Protein AF-A0A7X7ETE3-F1 (afdb_monomer_lite)

Radius of gyration: 29.17 Å; chains: 1; bounding box: 62×98×28 Å

Secondary structure (DSSP, 8-state):
-----------------------------------GGGGG-SSHHHHHHHHHHHHHTT-GGGHHHHHHGGG-SSHHHHHHHHHHHHHHHS--TT--TTS-HHHHHHHHHHHHHHHHHHTT-

Sequence (121 aa):
MNRRSVTLWMTMVVAAWTLMPLAGCRGGMTLFNADRSEIQSADPAIRIRAIIHAARAKDTGAIPLIVDRLEDEDQAVRLVAIESLKKFTENDFGYRPYDPPYVRSKAVERWRCWIKEQATH

Structure (mmCIF, N/CA/C/O backbone):
data_AF-A0A7X7ETE3-F1
#
_entry.id   AF-A0A7X7ETE3-F1
#
loop_
_atom_site.group_PDB
_atom_site.id
_atom_site.type_symbol
_atom_site.label_atom_id
_atom_site.label_alt_id
_atom_site.label_comp_id
_atom_site.label_asym_id
_atom_site.label_entity_id
_atom_site.label_seq_id
_atom_site.pdbx_PDB_ins_code
_atom_site.Cartn_x
_atom_site.Cartn_y
_atom_site.Cartn_z
_atom_site.occupancy
_atom_site.B_iso_or_equiv
_atom_site.auth_seq_id
_atom_site.auth_comp_id
_atom_site.auth_asym_id
_atom_site.auth_atom_id
_atom_site.pdbx_PDB_model_num
ATOM 1 N N . MET A 1 1 ? 29.344 80.530 -4.521 1.00 36.56 1 MET A N 1
ATOM 2 C CA . MET A 1 1 ? 30.528 81.149 -3.874 1.00 36.56 1 MET A CA 1
ATOM 3 C C . MET A 1 1 ? 30.582 80.550 -2.470 1.00 36.56 1 MET A C 1
ATOM 5 O O . MET A 1 1 ? 29.618 80.744 -1.760 1.00 36.56 1 MET A O 1
ATOM 9 N N . ASN A 1 2 ? 31.502 79.683 -2.042 1.00 36.41 2 ASN A N 1
ATOM 10 C CA . ASN A 1 2 ? 32.939 79.597 -2.272 1.00 36.41 2 ASN A CA 1
ATOM 11 C C . ASN A 1 2 ? 33.439 78.156 -1.958 1.00 36.41 2 ASN A C 1
ATOM 13 O O . ASN A 1 2 ? 32.968 77.564 -0.998 1.00 36.41 2 ASN A O 1
ATOM 17 N N . ARG A 1 3 ? 34.353 77.648 -2.807 1.00 48.34 3 ARG A N 1
ATOM 18 C CA . ARG A 1 3 ? 35.555 76.785 -2.604 1.00 48.34 3 ARG A CA 1
ATOM 19 C C . ARG A 1 3 ? 35.675 75.937 -1.318 1.00 48.34 3 ARG A C 1
ATOM 21 O O . ARG A 1 3 ? 35.395 76.438 -0.248 1.00 48.34 3 ARG A O 1
ATOM 28 N N . ARG A 1 4 ? 36.300 74.756 -1.244 1.00 56.56 4 ARG A N 1
ATOM 29 C CA . ARG A 1 4 ? 37.094 73.801 -2.065 1.00 56.56 4 ARG A CA 1
ATOM 30 C C . ARG A 1 4 ? 37.509 72.721 -1.034 1.00 56.56 4 ARG A C 1
ATOM 32 O O . ARG A 1 4 ? 37.700 73.100 0.118 1.00 56.56 4 ARG A O 1
ATOM 39 N N . SER A 1 5 ? 37.771 71.469 -1.421 1.00 55.56 5 SER A N 1
ATOM 40 C CA . SER A 1 5 ? 39.020 70.765 -1.043 1.00 55.56 5 SER A CA 1
ATOM 41 C C . SER A 1 5 ? 39.119 69.368 -1.658 1.00 55.56 5 SER A C 1
ATOM 43 O O . SER A 1 5 ? 38.191 68.571 -1.618 1.00 55.56 5 SER A O 1
ATOM 45 N N . VAL A 1 6 ? 40.285 69.146 -2.254 1.00 56.03 6 VAL A N 1
ATOM 46 C CA . VAL A 1 6 ? 40.808 67.969 -2.954 1.00 56.03 6 VAL A CA 1
ATOM 47 C C . VAL A 1 6 ? 41.733 67.224 -1.992 1.00 56.03 6 VAL A C 1
ATOM 49 O O . VAL A 1 6 ? 42.456 67.903 -1.269 1.00 56.03 6 VAL A O 1
ATOM 52 N N . THR A 1 7 ? 41.750 65.884 -2.016 1.00 51.56 7 THR A N 1
ATOM 53 C CA . THR A 1 7 ? 42.909 64.963 -1.794 1.00 51.56 7 THR A CA 1
ATOM 54 C C . THR A 1 7 ? 42.343 63.532 -1.681 1.00 51.56 7 THR A C 1
ATOM 56 O O . THR A 1 7 ? 41.560 63.273 -0.780 1.00 51.56 7 THR A O 1
ATOM 59 N N . LEU A 1 8 ? 42.457 62.596 -2.636 1.00 50.28 8 LEU A N 1
ATOM 60 C CA . LEU A 1 8 ? 43.625 61.904 -3.219 1.00 50.28 8 LEU A CA 1
ATOM 61 C C . LEU A 1 8 ? 44.603 61.313 -2.183 1.00 50.28 8 LEU A C 1
ATOM 63 O O . LEU A 1 8 ? 45.544 61.981 -1.777 1.00 50.28 8 LEU A O 1
ATOM 67 N N . TRP A 1 9 ? 44.380 60.036 -1.847 1.00 49.44 9 TRP A N 1
ATOM 68 C CA . TRP A 1 9 ? 45.343 59.044 -1.335 1.00 49.44 9 TRP A CA 1
ATOM 69 C C . TRP A 1 9 ? 44.971 57.719 -2.052 1.00 49.44 9 TRP A C 1
ATOM 71 O O . TRP A 1 9 ? 43.839 57.271 -1.917 1.00 49.44 9 TRP A O 1
ATOM 81 N N . MET A 1 10 ? 45.703 57.206 -3.057 1.00 43.19 10 MET A N 1
ATOM 82 C CA . MET A 1 10 ? 46.906 56.345 -2.940 1.00 43.19 10 MET A CA 1
ATOM 83 C C . MET A 1 10 ? 46.712 55.298 -1.820 1.00 43.19 10 MET A C 1
ATOM 85 O O . MET A 1 10 ? 46.556 55.696 -0.678 1.00 43.19 10 MET A O 1
ATOM 89 N N . THR A 1 11 ? 46.639 53.976 -2.022 1.00 53.88 11 THR A N 1
ATOM 90 C CA . THR A 1 11 ? 47.450 53.067 -2.857 1.00 53.88 11 THR A CA 1
ATOM 91 C C . THR A 1 11 ? 46.825 51.657 -2.958 1.00 53.88 11 THR A C 1
ATOM 93 O O . THR A 1 11 ? 46.129 51.211 -2.053 1.00 53.88 11 THR A O 1
ATOM 96 N N . MET A 1 12 ? 47.171 50.959 -4.048 1.00 51.81 12 MET A N 1
ATOM 97 C CA . MET A 1 12 ? 47.151 49.504 -4.318 1.00 51.81 12 MET A CA 1
ATOM 98 C C . MET A 1 12 ? 47.143 48.541 -3.114 1.00 51.81 12 MET A C 1
ATOM 100 O O . MET A 1 12 ? 48.037 48.657 -2.285 1.00 51.81 12 MET A O 1
ATOM 104 N N . VAL A 1 13 ? 46.323 47.471 -3.168 1.00 56.75 13 VAL A N 1
ATOM 105 C CA . VAL A 1 13 ? 46.683 46.110 -2.687 1.00 56.75 13 VAL A CA 1
ATOM 106 C C . VAL A 1 13 ? 45.939 45.020 -3.498 1.00 56.75 13 VAL A C 1
ATOM 108 O O . VAL A 1 13 ? 44.735 44.842 -3.374 1.00 56.75 13 VAL A O 1
ATOM 111 N N . VAL A 1 14 ? 46.719 44.306 -4.320 1.00 55.25 14 VAL A N 1
ATOM 112 C CA . VAL A 1 14 ? 46.680 42.864 -4.666 1.00 55.25 14 VAL A CA 1
ATOM 113 C C . VAL A 1 14 ? 45.377 42.247 -5.211 1.00 55.25 14 VAL A C 1
ATOM 115 O O . VAL A 1 14 ? 44.543 41.707 -4.490 1.00 55.25 14 VAL A O 1
ATOM 118 N N . ALA A 1 15 ? 45.317 42.167 -6.542 1.00 51.06 15 ALA A N 1
ATOM 119 C CA . ALA A 1 15 ? 44.586 41.131 -7.263 1.00 51.06 15 ALA A CA 1
ATOM 120 C C . ALA A 1 15 ? 45.438 39.848 -7.310 1.00 51.06 15 ALA A C 1
ATOM 122 O O . ALA A 1 15 ? 46.479 39.867 -7.956 1.00 51.06 15 ALA A O 1
ATOM 123 N N . ALA A 1 16 ? 45.022 38.770 -6.631 1.00 53.94 16 ALA A N 1
ATOM 124 C CA . ALA A 1 16 ? 45.398 37.375 -6.937 1.00 53.94 16 ALA A CA 1
ATOM 125 C C . ALA A 1 16 ? 44.829 36.403 -5.887 1.00 53.94 16 ALA A C 1
ATOM 127 O O . ALA A 1 16 ? 45.549 35.907 -5.028 1.00 53.94 16 ALA A O 1
ATOM 128 N N . TRP A 1 17 ? 43.532 36.112 -5.962 1.00 53.97 17 TRP A N 1
ATOM 129 C CA . TRP A 1 17 ? 42.950 34.906 -5.360 1.00 53.97 17 TRP A CA 1
ATOM 130 C C . TRP A 1 17 ? 42.094 34.228 -6.428 1.00 53.97 17 TRP A C 1
ATOM 132 O O . TRP A 1 17 ? 40.867 34.226 -6.370 1.00 53.97 17 TRP A O 1
ATOM 142 N N . THR A 1 18 ? 42.740 33.693 -7.465 1.00 59.16 18 THR A N 1
ATOM 143 C CA . THR A 1 18 ? 42.073 32.739 -8.354 1.00 59.16 18 THR A CA 1
ATOM 144 C C . THR A 1 18 ? 41.929 31.431 -7.593 1.00 59.16 18 THR A C 1
ATOM 146 O O . THR A 1 18 ? 42.837 30.603 -7.552 1.00 59.16 18 THR A O 1
ATOM 149 N N . LEU A 1 19 ? 40.774 31.313 -6.942 1.00 62.06 19 LEU A N 1
ATOM 150 C CA . LEU A 1 19 ? 40.223 30.091 -6.386 1.00 62.06 19 LEU A CA 1
ATOM 151 C C . LEU A 1 19 ? 40.329 28.949 -7.399 1.00 62.06 19 LEU A C 1
ATOM 153 O O . LEU A 1 19 ? 39.808 29.020 -8.508 1.00 62.06 19 LEU A O 1
ATOM 157 N N . MET A 1 20 ? 41.005 27.895 -6.966 1.00 66.38 20 MET A N 1
ATOM 158 C CA . MET A 1 20 ? 41.087 26.581 -7.582 1.00 66.38 20 MET A CA 1
ATOM 159 C C . MET A 1 20 ? 39.723 25.879 -7.454 1.00 66.38 20 MET A C 1
ATOM 161 O O . MET A 1 20 ? 39.308 25.612 -6.325 1.00 66.38 20 MET A O 1
ATOM 165 N N . PRO A 1 21 ? 39.011 25.528 -8.541 1.00 55.78 21 PRO A N 1
ATOM 166 C CA . PRO A 1 21 ? 37.911 24.588 -8.439 1.00 55.78 21 PRO A CA 1
ATOM 167 C C . PRO A 1 21 ? 38.482 23.188 -8.635 1.00 55.78 21 PRO A C 1
ATOM 169 O O . PRO A 1 21 ? 38.863 22.788 -9.735 1.00 55.78 21 PRO A O 1
ATOM 172 N N . LEU A 1 22 ? 38.535 22.454 -7.526 1.00 59.31 22 LEU A N 1
ATOM 173 C CA . LEU A 1 22 ? 38.588 21.001 -7.505 1.00 59.31 22 LEU A CA 1
ATOM 174 C C . LEU A 1 22 ? 37.589 20.463 -8.536 1.00 59.31 22 LEU A C 1
ATOM 176 O O . LEU A 1 22 ? 36.390 20.737 -8.449 1.00 59.31 22 LEU A O 1
ATOM 180 N N . ALA A 1 23 ? 38.090 19.711 -9.513 1.00 60.97 23 ALA A N 1
ATOM 181 C CA . ALA A 1 23 ? 37.275 18.907 -10.407 1.00 60.97 23 ALA A CA 1
ATOM 182 C C . ALA A 1 23 ? 36.537 17.856 -9.562 1.00 60.97 23 ALA A C 1
ATOM 184 O O . ALA A 1 23 ? 37.040 16.765 -9.306 1.00 60.97 23 ALA A O 1
ATOM 185 N N . GLY A 1 24 ? 35.363 18.230 -9.054 1.00 54.09 24 GLY A N 1
ATOM 186 C CA . GLY A 1 24 ? 34.476 17.334 -8.333 1.00 54.09 24 GLY A CA 1
ATOM 187 C C . GLY A 1 24 ? 33.983 16.248 -9.279 1.00 54.09 24 GLY A C 1
ATOM 188 O O . GLY A 1 24 ? 33.394 16.543 -10.321 1.00 54.09 24 GLY A O 1
ATOM 189 N N . CYS A 1 25 ? 34.221 14.991 -8.908 1.00 58.47 25 CYS A N 1
ATOM 190 C CA . CYS A 1 25 ? 33.601 13.831 -9.529 1.00 58.47 25 CYS A CA 1
ATOM 191 C C . CYS A 1 25 ? 32.088 14.060 -9.601 1.00 58.47 25 CYS A C 1
ATOM 193 O O . CYS A 1 25 ? 31.398 14.058 -8.581 1.00 58.47 25 CYS A O 1
ATOM 195 N N . ARG A 1 26 ? 31.567 14.255 -10.815 1.00 53.09 26 ARG A N 1
ATOM 196 C CA . ARG A 1 26 ? 30.134 14.329 -11.102 1.00 53.09 26 ARG A CA 1
ATOM 197 C C . ARG A 1 26 ? 29.566 12.912 -11.039 1.00 53.09 26 ARG A C 1
ATOM 199 O O . ARG A 1 26 ? 29.199 12.326 -12.050 1.00 53.09 26 ARG A O 1
ATOM 206 N N . GLY A 1 27 ? 29.566 12.338 -9.837 1.00 51.41 27 GLY A N 1
ATOM 207 C CA . GLY A 1 27 ? 28.772 11.163 -9.531 1.00 51.41 27 GLY A CA 1
ATOM 208 C C . GLY A 1 27 ? 27.322 11.552 -9.757 1.00 51.41 27 GLY A C 1
ATOM 209 O O . GLY A 1 27 ? 26.792 12.395 -9.035 1.00 51.41 27 GLY A O 1
ATOM 210 N N . GLY A 1 28 ? 26.716 11.004 -10.809 1.00 49.94 28 GLY A N 1
ATOM 211 C CA . GLY A 1 28 ? 25.290 11.112 -11.084 1.00 49.94 28 GLY A CA 1
ATOM 212 C C . GLY A 1 28 ? 24.509 10.419 -9.978 1.00 49.94 28 GLY A C 1
ATOM 213 O O . GLY A 1 28 ? 24.042 9.299 -10.140 1.00 49.94 28 GLY A O 1
ATOM 214 N N . MET A 1 29 ? 24.408 11.079 -8.830 1.00 52.19 29 MET A N 1
ATOM 215 C CA . MET A 1 29 ? 23.419 10.788 -7.817 1.00 52.19 29 MET A CA 1
ATOM 216 C C . MET A 1 29 ? 22.113 11.270 -8.433 1.00 52.19 29 MET A C 1
ATOM 218 O O . MET A 1 29 ? 21.835 12.468 -8.459 1.00 52.19 29 MET A O 1
ATOM 222 N N . THR A 1 30 ? 21.383 10.355 -9.072 1.00 55.19 30 THR A N 1
ATOM 223 C CA . THR A 1 30 ? 20.025 10.644 -9.513 1.00 55.19 30 THR A CA 1
ATOM 224 C C . THR A 1 30 ? 19.289 11.158 -8.286 1.00 55.19 30 THR A C 1
ATOM 226 O O . THR A 1 30 ? 19.174 10.464 -7.276 1.00 55.19 30 THR A O 1
ATOM 229 N N . LEU A 1 31 ? 18.890 12.427 -8.334 1.00 52.09 31 LEU A N 1
ATOM 230 C CA . LEU A 1 31 ? 17.995 13.000 -7.349 1.00 52.09 31 LEU A CA 1
ATOM 231 C C . LEU A 1 31 ? 16.721 12.169 -7.461 1.00 52.09 31 LEU A C 1
ATOM 233 O O . LEU A 1 31 ? 15.981 12.302 -8.432 1.00 52.09 31 LEU A O 1
ATOM 237 N N . PHE A 1 32 ? 16.544 11.224 -6.540 1.00 55.28 32 PHE A N 1
ATOM 238 C CA . PHE A 1 32 ? 15.290 10.514 -6.380 1.00 55.28 32 PHE A CA 1
ATOM 239 C C . PHE A 1 32 ? 14.276 11.585 -5.996 1.00 55.28 32 PHE A C 1
ATOM 241 O O . PHE A 1 32 ? 14.252 12.050 -4.854 1.00 55.28 32 PHE A O 1
ATOM 248 N N . ASN A 1 33 ? 13.529 12.073 -6.982 1.00 59.75 33 ASN A N 1
ATOM 249 C CA . ASN A 1 33 ? 12.415 12.950 -6.707 1.00 59.75 33 ASN A CA 1
ATOM 250 C C . ASN A 1 33 ? 11.369 12.052 -6.074 1.00 59.75 33 ASN A C 1
ATOM 252 O O . ASN A 1 33 ? 10.809 11.199 -6.746 1.00 59.75 33 ASN A O 1
ATOM 256 N N . ALA A 1 34 ? 11.152 12.236 -4.775 1.00 65.62 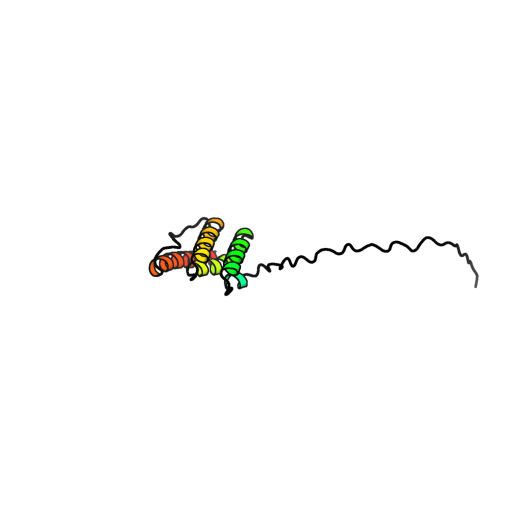34 ALA A N 1
ATOM 257 C CA . ALA A 1 34 ? 10.183 11.515 -3.962 1.00 65.62 34 ALA A CA 1
ATOM 258 C C . ALA A 1 34 ? 8.728 11.838 -4.343 1.00 65.62 34 ALA A C 1
ATOM 260 O O . ALA A 1 34 ? 7.888 12.119 -3.488 1.00 65.62 34 ALA A O 1
ATOM 261 N N . ASP A 1 35 ? 8.442 11.866 -5.636 1.00 85.62 35 ASP A N 1
ATOM 262 C CA . ASP A 1 35 ? 7.112 12.034 -6.160 1.00 85.62 35 ASP A CA 1
ATOM 263 C C . ASP A 1 35 ? 6.338 10.730 -5.950 1.00 85.62 35 ASP A C 1
ATOM 265 O O . ASP A 1 35 ? 6.811 9.627 -6.232 1.00 85.62 35 ASP A O 1
ATOM 269 N N . ARG A 1 36 ? 5.107 10.859 -5.459 1.00 91.12 36 ARG A N 1
ATOM 270 C CA . ARG A 1 36 ? 4.192 9.734 -5.260 1.00 91.12 36 ARG A CA 1
ATOM 271 C C . ARG A 1 36 ? 3.891 9.003 -6.568 1.00 91.12 36 ARG A C 1
ATOM 273 O O . ARG A 1 36 ? 3.556 7.820 -6.522 1.00 91.12 36 ARG A O 1
ATOM 280 N N . SER A 1 37 ? 4.035 9.673 -7.715 1.00 92.19 37 SER A N 1
ATOM 281 C CA . SER A 1 37 ? 3.897 9.049 -9.036 1.00 92.19 37 SER A CA 1
ATOM 282 C C . SER A 1 37 ? 4.852 7.860 -9.233 1.00 92.19 37 SER A C 1
ATOM 284 O O . SER A 1 37 ? 4.494 6.887 -9.898 1.00 92.19 37 SER A O 1
ATOM 286 N N . GLU A 1 38 ? 6.016 7.850 -8.572 1.00 95.69 38 GLU A N 1
ATOM 287 C CA . GLU A 1 38 ? 6.984 6.753 -8.664 1.00 95.69 38 GLU A CA 1
ATOM 288 C C . GLU A 1 38 ? 6.487 5.444 -8.028 1.00 95.69 38 GLU A C 1
ATOM 290 O O . GLU A 1 38 ? 6.910 4.359 -8.436 1.00 95.69 38 GLU A O 1
ATOM 295 N N . ILE A 1 39 ? 5.523 5.503 -7.098 1.00 96.81 39 ILE A N 1
ATOM 296 C CA . ILE A 1 39 ? 4.846 4.309 -6.553 1.00 96.81 39 ILE A CA 1
ATOM 297 C C . ILE A 1 39 ? 4.112 3.553 -7.674 1.00 96.81 39 ILE A C 1
ATOM 299 O O . ILE A 1 39 ? 3.957 2.333 -7.616 1.00 96.81 39 ILE A O 1
ATOM 303 N N . GLN A 1 40 ? 3.697 4.260 -8.725 1.00 95.31 40 GLN A N 1
ATOM 304 C CA . GLN A 1 40 ? 3.011 3.703 -9.889 1.00 95.31 40 GLN A CA 1
ATOM 305 C C . GLN A 1 40 ? 3.948 3.431 -11.075 1.00 95.31 40 GLN A C 1
ATOM 307 O O . GLN A 1 40 ? 3.471 3.068 -12.148 1.00 95.31 40 GLN A O 1
ATOM 312 N N . SER A 1 41 ? 5.265 3.568 -10.894 1.00 96.94 41 SER A N 1
ATOM 313 C CA . SER A 1 41 ? 6.250 3.331 -11.952 1.00 96.94 41 SER A CA 1
ATOM 314 C C . SER A 1 41 ? 6.130 1.935 -12.573 1.00 96.94 41 SER A C 1
ATOM 316 O O . SER A 1 41 ? 5.831 0.950 -11.891 1.00 96.94 41 SER A O 1
ATOM 318 N N . ALA A 1 42 ? 6.437 1.836 -13.868 1.00 95.88 42 ALA A N 1
ATOM 319 C CA . ALA A 1 42 ? 6.523 0.560 -14.574 1.00 95.88 42 ALA A CA 1
ATOM 320 C C . ALA A 1 42 ? 7.637 -0.343 -14.009 1.00 95.88 42 ALA A C 1
ATOM 322 O O . ALA A 1 42 ? 7.486 -1.562 -13.981 1.00 95.88 42 ALA A O 1
ATOM 323 N N . ASP A 1 43 ? 8.727 0.244 -13.506 1.00 97.00 43 ASP A N 1
ATOM 324 C CA . ASP A 1 43 ? 9.840 -0.503 -12.915 1.00 97.00 43 ASP A CA 1
ATOM 325 C C . ASP A 1 43 ? 9.533 -0.876 -11.446 1.00 97.00 43 ASP A C 1
ATOM 327 O O . ASP A 1 43 ? 9.416 0.025 -10.602 1.00 97.00 43 ASP A O 1
ATOM 331 N N . PRO A 1 44 ? 9.446 -2.178 -11.095 1.00 97.88 44 PRO A N 1
ATOM 332 C CA . PRO A 1 44 ? 9.190 -2.616 -9.722 1.00 97.88 44 PRO A CA 1
ATOM 333 C C . PRO A 1 44 ? 10.249 -2.129 -8.724 1.00 97.88 44 PRO A C 1
ATOM 335 O O . PRO A 1 44 ? 9.918 -1.845 -7.571 1.00 97.88 44 PRO A O 1
ATOM 338 N N . ALA A 1 45 ? 11.506 -1.956 -9.143 1.00 97.12 45 ALA A N 1
ATOM 339 C CA . ALA A 1 45 ? 12.557 -1.438 -8.273 1.00 97.12 45 ALA A CA 1
ATOM 340 C C . ALA A 1 45 ? 12.322 0.037 -7.910 1.00 97.12 45 ALA A C 1
ATOM 342 O O . ALA A 1 45 ? 12.585 0.440 -6.773 1.00 97.12 45 ALA A O 1
ATOM 343 N N . ILE A 1 46 ? 11.800 0.839 -8.847 1.00 96.94 46 ILE A N 1
ATOM 344 C CA . ILE A 1 46 ? 11.386 2.221 -8.569 1.00 96.94 46 ILE A CA 1
ATOM 345 C C . ILE A 1 46 ? 10.195 2.219 -7.606 1.00 96.94 46 ILE A C 1
ATOM 347 O O . ILE A 1 46 ? 10.260 2.915 -6.592 1.00 96.94 46 ILE A O 1
ATOM 351 N N . ARG A 1 47 ? 9.178 1.372 -7.837 1.00 97.88 47 ARG A N 1
ATOM 352 C CA . ARG A 1 47 ? 8.019 1.249 -6.932 1.00 97.88 47 ARG A CA 1
ATOM 353 C C . ARG A 1 47 ? 8.445 0.933 -5.499 1.00 97.88 47 ARG A C 1
ATOM 355 O O . ARG A 1 47 ? 8.035 1.621 -4.568 1.00 97.88 47 ARG A O 1
ATOM 362 N N . ILE A 1 48 ? 9.309 -0.069 -5.316 1.00 98.00 48 ILE A N 1
ATOM 363 C CA . ILE A 1 48 ? 9.837 -0.470 -4.001 1.00 98.00 48 ILE A CA 1
ATOM 364 C C . ILE A 1 48 ? 10.532 0.703 -3.307 1.00 98.00 48 ILE A C 1
ATOM 366 O O . ILE A 1 48 ? 10.244 0.986 -2.141 1.00 98.00 48 ILE A O 1
ATOM 370 N N . ARG A 1 49 ? 11.431 1.405 -4.009 1.00 96.31 49 ARG A N 1
ATOM 371 C CA . ARG A 1 49 ? 12.132 2.564 -3.437 1.00 96.31 49 ARG A CA 1
ATOM 372 C C . ARG A 1 49 ? 11.160 3.677 -3.052 1.00 96.31 49 ARG A C 1
ATOM 374 O O . ARG A 1 49 ? 11.296 4.220 -1.958 1.00 96.31 49 ARG A O 1
ATOM 381 N N . ALA A 1 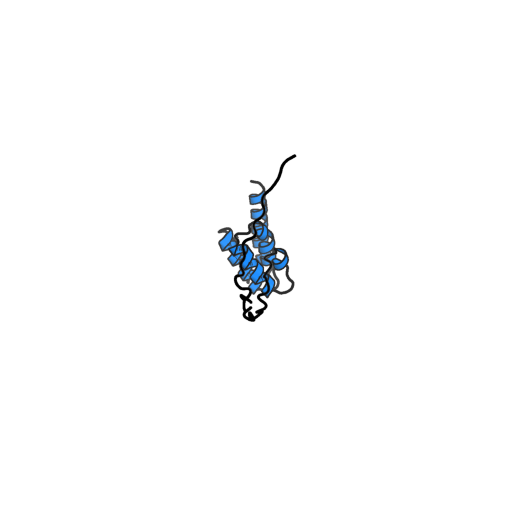50 ? 10.169 3.961 -3.895 1.00 96.56 50 ALA A N 1
ATOM 382 C CA . ALA A 1 50 ? 9.165 4.991 -3.647 1.00 96.56 50 ALA A CA 1
ATOM 383 C C . ALA A 1 50 ? 8.296 4.665 -2.425 1.00 96.56 50 ALA A C 1
ATOM 385 O O . ALA A 1 50 ? 8.115 5.520 -1.561 1.00 96.56 50 ALA A O 1
ATOM 386 N N . ILE A 1 51 ? 7.842 3.413 -2.286 1.00 97.69 51 ILE A N 1
ATOM 387 C CA . ILE A 1 51 ? 7.084 2.946 -1.112 1.00 97.69 51 ILE A CA 1
ATOM 388 C C . ILE A 1 51 ? 7.912 3.115 0.170 1.00 97.69 51 ILE A C 1
ATOM 390 O O . ILE A 1 51 ? 7.429 3.682 1.150 1.00 97.69 51 ILE A O 1
ATOM 394 N N . ILE A 1 52 ? 9.172 2.659 0.165 1.00 95.88 52 ILE A N 1
ATOM 395 C CA . ILE A 1 52 ? 10.067 2.776 1.327 1.00 95.88 52 ILE A CA 1
ATOM 396 C C . ILE A 1 52 ? 10.295 4.245 1.684 1.00 95.88 52 ILE A C 1
ATOM 398 O O . ILE A 1 52 ? 10.278 4.604 2.863 1.00 95.88 52 ILE A O 1
ATOM 402 N N . HIS A 1 53 ? 10.524 5.092 0.679 1.00 94.75 53 HIS A N 1
ATOM 403 C CA . HIS A 1 53 ? 10.732 6.516 0.885 1.00 94.75 53 HIS A CA 1
ATOM 404 C C . HIS A 1 53 ? 9.491 7.175 1.498 1.00 94.75 53 HIS A C 1
ATOM 406 O O . HIS A 1 53 ? 9.605 7.829 2.532 1.00 94.75 53 HIS A O 1
ATOM 412 N N . ALA A 1 54 ? 8.308 6.951 0.919 1.00 95.06 54 ALA A N 1
ATOM 413 C CA . ALA A 1 54 ? 7.046 7.493 1.416 1.00 95.06 54 ALA A CA 1
ATOM 414 C C . ALA A 1 54 ? 6.761 7.067 2.867 1.00 95.06 54 ALA A C 1
ATOM 416 O O . ALA A 1 54 ? 6.411 7.900 3.703 1.00 95.06 54 ALA A O 1
ATOM 417 N N . ALA A 1 55 ? 6.995 5.792 3.199 1.00 92.94 55 ALA A N 1
ATOM 418 C CA . ALA A 1 55 ? 6.825 5.282 4.558 1.00 92.94 55 ALA A CA 1
ATOM 419 C C . ALA A 1 55 ? 7.798 5.931 5.558 1.00 92.94 55 ALA A C 1
ATOM 421 O O . ALA A 1 55 ? 7.398 6.324 6.653 1.00 92.94 55 ALA A O 1
ATOM 422 N N . ARG A 1 56 ? 9.075 6.096 5.183 1.00 92.62 56 ARG A N 1
ATOM 423 C CA . ARG A 1 56 ? 10.082 6.776 6.022 1.00 92.62 56 ARG A CA 1
ATOM 424 C C . ARG A 1 56 ? 9.773 8.255 6.220 1.00 92.62 56 ARG A C 1
ATOM 426 O O . ARG A 1 56 ? 9.963 8.768 7.318 1.00 92.62 56 ARG A O 1
ATOM 433 N N . ALA A 1 57 ? 9.284 8.914 5.174 1.00 92.88 57 ALA A N 1
ATOM 434 C CA . ALA A 1 57 ? 8.853 10.304 5.215 1.00 92.88 57 ALA A CA 1
ATOM 435 C C . ALA A 1 57 ? 7.533 10.503 5.985 1.00 92.88 57 ALA A C 1
ATOM 437 O O . ALA A 1 57 ? 7.126 11.645 6.180 1.00 92.88 57 ALA A O 1
ATOM 438 N N . LYS A 1 58 ? 6.875 9.416 6.427 1.00 92.38 58 LYS A N 1
ATOM 439 C CA . LYS A 1 58 ? 5.538 9.428 7.042 1.00 92.38 58 LYS A CA 1
ATOM 440 C C . LYS A 1 58 ? 4.517 10.178 6.181 1.00 92.38 58 LYS A C 1
ATOM 442 O O . LYS A 1 58 ? 3.682 10.925 6.687 1.00 92.38 58 LYS A O 1
ATOM 447 N N . ASP A 1 59 ? 4.594 9.980 4.869 1.00 94.50 59 ASP A N 1
ATOM 448 C CA . ASP A 1 59 ? 3.704 10.627 3.914 1.00 94.50 59 ASP A CA 1
ATOM 449 C C . ASP A 1 59 ? 2.324 9.956 3.917 1.00 94.50 59 ASP A C 1
ATOM 451 O O . ASP A 1 59 ? 2.078 8.983 3.201 1.00 94.50 59 ASP A O 1
ATOM 455 N N . THR A 1 60 ?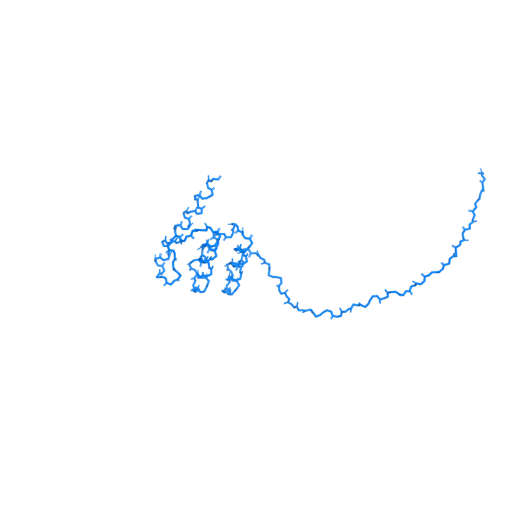 1.403 10.480 4.727 1.00 93.62 60 THR A N 1
ATOM 456 C CA . THR A 1 60 ? 0.038 9.943 4.859 1.00 93.62 60 THR A CA 1
ATOM 457 C C . THR A 1 60 ? -0.727 9.971 3.536 1.00 93.62 60 THR A C 1
ATOM 459 O O . THR A 1 60 ? -1.541 9.085 3.279 1.00 93.62 60 THR A O 1
ATOM 462 N N . GLY A 1 61 ? -0.415 10.922 2.649 1.00 93.81 61 GLY A N 1
ATOM 463 C CA . GLY A 1 61 ? -1.017 11.016 1.319 1.00 93.81 61 GLY A CA 1
ATOM 464 C C . GLY A 1 61 ? -0.622 9.871 0.383 1.00 93.81 61 GLY A C 1
ATOM 465 O O . GLY A 1 61 ? -1.310 9.631 -0.606 1.00 93.81 61 GLY A O 1
ATOM 466 N N . ALA A 1 62 ? 0.451 9.137 0.690 1.00 96.44 62 ALA A N 1
ATOM 467 C CA . ALA A 1 62 ? 0.864 7.964 -0.072 1.00 96.44 62 ALA A CA 1
ATOM 468 C C . ALA A 1 62 ? 0.132 6.679 0.347 1.00 96.44 62 ALA A C 1
ATOM 470 O O . ALA A 1 62 ? 0.163 5.705 -0.402 1.00 96.44 62 ALA A O 1
ATOM 471 N N . ILE A 1 63 ? -0.542 6.655 1.504 1.00 96.56 63 ILE A N 1
ATOM 472 C CA . ILE A 1 63 ? -1.196 5.446 2.032 1.00 96.56 63 ILE A CA 1
ATOM 473 C C . ILE A 1 63 ? -2.152 4.806 1.009 1.00 96.56 63 ILE A C 1
ATOM 475 O O . ILE A 1 63 ? -2.007 3.605 0.775 1.00 96.56 63 ILE A O 1
ATOM 479 N N . PRO A 1 64 ? -3.063 5.543 0.334 1.00 97.19 64 PRO A N 1
ATOM 480 C CA . PRO A 1 64 ? -3.943 4.940 -0.670 1.00 97.19 64 PRO A CA 1
ATOM 481 C C . PRO A 1 64 ? -3.173 4.287 -1.826 1.00 97.19 64 PRO A C 1
ATOM 483 O O . PRO A 1 64 ? -3.502 3.180 -2.243 1.00 97.19 64 PRO A O 1
ATOM 486 N N . LEU A 1 65 ? -2.091 4.924 -2.285 1.00 97.88 65 LEU A N 1
ATOM 487 C CA . LEU A 1 65 ? -1.258 4.407 -3.372 1.00 97.88 65 LEU A CA 1
ATOM 488 C C . LEU A 1 65 ? -0.503 3.143 -2.953 1.00 97.88 65 LEU A C 1
ATOM 490 O O . LEU A 1 65 ? -0.395 2.201 -3.734 1.00 97.88 65 LEU A O 1
ATOM 494 N N . ILE A 1 66 ? 0.000 3.094 -1.716 1.00 98.12 66 ILE A N 1
ATOM 495 C CA . ILE A 1 66 ? 0.678 1.907 -1.178 1.00 98.12 66 ILE A CA 1
ATOM 496 C C . ILE A 1 66 ? -0.330 0.765 -0.963 1.00 98.12 66 ILE A C 1
ATOM 498 O O . ILE A 1 66 ? 0.005 -0.389 -1.225 1.00 98.12 66 ILE A O 1
ATOM 502 N N . VAL A 1 67 ? -1.573 1.059 -0.561 1.00 98.38 67 VAL A N 1
ATOM 503 C CA . VAL A 1 67 ? -2.647 0.051 -0.484 1.00 98.38 67 VAL A CA 1
ATOM 504 C C . VAL A 1 67 ? -2.927 -0.563 -1.854 1.00 98.38 67 VAL A C 1
ATOM 506 O O . VAL A 1 67 ? -3.046 -1.781 -1.945 1.00 98.38 67 VAL A O 1
ATOM 509 N N . ASP A 1 68 ? -2.926 0.215 -2.936 1.00 98.12 68 ASP A N 1
ATOM 510 C CA . ASP A 1 68 ? -3.061 -0.349 -4.287 1.00 98.12 68 ASP A CA 1
ATOM 511 C C . ASP A 1 68 ? -1.878 -1.256 -4.674 1.00 98.12 68 ASP A C 1
ATOM 513 O O . ASP A 1 68 ? -2.034 -2.193 -5.456 1.00 98.12 68 ASP A O 1
ATOM 517 N N . ARG A 1 69 ? -0.683 -1.036 -4.108 1.00 98.50 69 ARG A N 1
ATOM 518 C CA . ARG A 1 69 ? 0.487 -1.918 -4.304 1.00 98.50 69 ARG A CA 1
ATOM 519 C C . ARG A 1 69 ? 0.389 -3.254 -3.564 1.00 98.50 69 ARG A C 1
ATOM 521 O O . ARG A 1 69 ? 1.172 -4.160 -3.838 1.00 98.50 69 ARG A O 1
ATOM 528 N N . LEU A 1 70 ? -0.605 -3.452 -2.701 1.00 98.62 70 LEU A N 1
ATOM 529 C CA . LEU A 1 70 ? -0.935 -4.780 -2.171 1.00 98.62 70 LEU A CA 1
ATOM 530 C C . LEU A 1 70 ? -1.515 -5.715 -3.248 1.00 98.62 70 LEU A C 1
ATOM 532 O O . LEU A 1 70 ? -1.552 -6.937 -3.071 1.00 98.62 70 LEU A O 1
ATOM 536 N N . GLU A 1 71 ? -1.956 -5.177 -4.381 1.00 98.00 71 GLU A N 1
ATOM 537 C CA . GLU A 1 71 ? -2.440 -5.961 -5.520 1.00 98.00 71 GLU A CA 1
ATOM 538 C C . GLU A 1 71 ? -1.398 -6.079 -6.644 1.00 98.00 71 GLU A C 1
ATOM 540 O O . GLU A 1 71 ? -1.699 -6.666 -7.677 1.00 98.00 71 GLU A O 1
ATOM 545 N N . ASP A 1 72 ? -0.168 -5.597 -6.424 1.00 98.62 72 ASP A N 1
ATOM 546 C CA . ASP A 1 72 ? 0.899 -5.572 -7.431 1.00 98.62 72 ASP A CA 1
ATOM 547 C C . ASP A 1 72 ? 1.232 -6.971 -7.979 1.00 98.62 72 ASP A C 1
ATOM 549 O O . ASP A 1 72 ? 1.170 -7.977 -7.261 1.00 98.62 72 ASP A O 1
ATOM 553 N N . GLU A 1 73 ? 1.594 -7.037 -9.259 1.00 97.31 73 GLU A N 1
ATOM 554 C CA . GLU A 1 73 ? 2.023 -8.270 -9.924 1.00 97.31 73 GLU A CA 1
ATOM 555 C C . GLU A 1 73 ? 3.322 -8.816 -9.315 1.00 97.31 73 GLU A C 1
ATOM 557 O O . GLU A 1 73 ? 3.466 -10.027 -9.109 1.00 97.31 73 GLU A O 1
ATOM 562 N N . ASP A 1 74 ? 4.223 -7.915 -8.923 1.00 98.31 74 ASP A N 1
ATOM 563 C CA . ASP A 1 74 ? 5.509 -8.246 -8.342 1.00 98.31 74 ASP A CA 1
ATOM 564 C C . ASP A 1 74 ? 5.357 -8.548 -6.844 1.00 98.31 74 ASP A C 1
ATOM 566 O O . ASP A 1 74 ? 4.868 -7.758 -6.031 1.00 98.31 74 ASP A O 1
ATOM 570 N N . GLN A 1 75 ? 5.797 -9.742 -6.461 1.00 98.06 75 GLN A N 1
ATOM 571 C CA . GLN A 1 75 ? 5.699 -10.228 -5.092 1.00 98.06 75 GLN A CA 1
ATOM 572 C C . GLN A 1 75 ? 6.545 -9.426 -4.095 1.00 98.06 75 GLN A C 1
ATOM 574 O O . GLN A 1 75 ? 6.127 -9.255 -2.947 1.00 98.06 75 GLN A O 1
ATOM 579 N N . ALA A 1 76 ? 7.716 -8.938 -4.508 1.00 98.31 76 ALA A N 1
ATOM 580 C CA . ALA A 1 76 ? 8.562 -8.102 -3.668 1.00 98.31 76 ALA A CA 1
ATOM 581 C C . ALA A 1 76 ? 7.903 -6.741 -3.425 1.00 98.31 76 ALA A C 1
ATOM 583 O O . ALA A 1 76 ? 7.927 -6.253 -2.293 1.00 98.31 76 ALA A O 1
ATOM 584 N N . VAL A 1 77 ? 7.233 -6.172 -4.434 1.00 98.69 77 VAL A N 1
ATOM 585 C CA . VAL A 1 77 ? 6.439 -4.945 -4.261 1.00 98.69 77 VAL A CA 1
ATOM 586 C C . VAL A 1 77 ? 5.321 -5.166 -3.237 1.00 98.69 77 VAL A C 1
ATOM 588 O O . VAL A 1 77 ? 5.201 -4.377 -2.297 1.00 98.69 77 VAL A O 1
ATOM 591 N N . ARG A 1 78 ? 4.565 -6.272 -3.335 1.00 98.69 78 ARG A N 1
ATOM 592 C CA . ARG A 1 78 ? 3.507 -6.608 -2.358 1.00 98.69 78 ARG A CA 1
ATOM 593 C C . ARG A 1 78 ? 4.037 -6.730 -0.930 1.00 98.69 78 ARG A C 1
ATOM 595 O O . ARG A 1 78 ? 3.426 -6.203 -0.000 1.00 98.69 78 ARG A O 1
ATOM 602 N N . LEU A 1 79 ? 5.167 -7.418 -0.750 1.00 98.56 79 LEU A N 1
ATOM 603 C CA . LEU A 1 79 ? 5.816 -7.591 0.553 1.00 98.56 79 LEU A CA 1
ATOM 604 C C . LEU A 1 79 ? 6.228 -6.239 1.155 1.00 98.56 79 LEU A C 1
ATOM 606 O O . LEU A 1 79 ? 5.924 -5.951 2.310 1.00 98.56 79 LEU A O 1
ATOM 610 N N . VAL A 1 80 ? 6.889 -5.390 0.367 1.00 98.50 80 VAL A N 1
ATOM 611 C CA . VAL A 1 80 ? 7.344 -4.071 0.825 1.00 98.50 80 VAL A CA 1
ATOM 612 C C . VAL A 1 80 ? 6.164 -3.151 1.138 1.00 98.50 80 VAL A C 1
ATOM 614 O O . VAL A 1 80 ? 6.222 -2.409 2.122 1.00 98.50 80 VAL A O 1
ATOM 617 N N . ALA A 1 81 ? 5.087 -3.221 0.352 1.00 98.56 81 ALA A N 1
ATOM 618 C CA . ALA A 1 81 ? 3.867 -2.459 0.584 1.00 98.56 81 ALA A CA 1
ATOM 619 C C . ALA A 1 81 ? 3.234 -2.805 1.939 1.00 98.56 81 ALA A C 1
ATOM 621 O O . ALA A 1 81 ? 3.010 -1.902 2.747 1.00 98.56 81 ALA A O 1
ATOM 622 N N . ILE A 1 82 ? 3.018 -4.094 2.240 1.00 98.56 82 ILE A N 1
ATOM 623 C CA . ILE A 1 82 ? 2.395 -4.477 3.516 1.00 98.56 82 ILE A CA 1
ATOM 624 C C . ILE A 1 82 ? 3.281 -4.150 4.721 1.00 98.56 82 ILE A C 1
ATOM 626 O O . ILE A 1 82 ? 2.786 -3.639 5.722 1.00 98.56 82 ILE A O 1
ATOM 630 N N . GLU A 1 83 ? 4.590 -4.384 4.631 1.00 98.12 83 GLU A N 1
ATOM 631 C CA . GLU A 1 83 ? 5.518 -4.053 5.717 1.00 98.12 83 GLU A CA 1
ATOM 632 C C . GLU A 1 83 ? 5.556 -2.545 5.994 1.00 98.12 83 GLU A C 1
ATOM 634 O O . GLU A 1 83 ? 5.598 -2.114 7.147 1.00 98.12 83 GLU A O 1
ATOM 639 N N . SER A 1 84 ? 5.496 -1.732 4.940 1.00 97.69 84 SER A N 1
ATOM 640 C CA . SER A 1 84 ? 5.433 -0.273 5.051 1.00 97.69 84 SER A CA 1
ATOM 641 C C . SER A 1 84 ? 4.126 0.195 5.688 1.00 97.69 84 SER A C 1
ATOM 643 O O . SER A 1 84 ? 4.155 1.009 6.609 1.00 97.69 84 SER A O 1
ATOM 645 N N . LEU A 1 85 ? 2.989 -0.357 5.256 1.00 97.81 85 LEU A N 1
ATOM 646 C CA . LEU A 1 85 ? 1.674 -0.014 5.801 1.00 97.81 85 LEU A CA 1
ATOM 647 C C . LEU A 1 85 ? 1.541 -0.387 7.278 1.00 97.81 85 LEU A C 1
ATOM 649 O O . LEU A 1 85 ? 1.060 0.428 8.062 1.00 97.81 85 LEU A O 1
ATOM 653 N N . LYS A 1 86 ? 2.024 -1.565 7.681 1.00 97.06 86 LYS A N 1
ATOM 654 C CA . LYS A 1 86 ? 2.042 -1.995 9.088 1.00 97.06 86 LYS A CA 1
ATOM 655 C C . LYS A 1 86 ? 2.840 -1.057 9.970 1.00 97.06 86 LYS A C 1
ATOM 657 O O . LYS A 1 86 ? 2.371 -0.651 11.023 1.00 97.06 86 LYS A O 1
ATOM 662 N N . LYS A 1 87 ? 4.049 -0.701 9.534 1.00 94.06 87 LYS A N 1
ATOM 663 C CA . LYS A 1 87 ? 4.920 0.209 10.287 1.00 94.06 87 LYS A CA 1
ATOM 664 C C . LYS A 1 87 ? 4.327 1.602 10.408 1.00 94.06 87 LYS A C 1
ATOM 666 O O . LYS A 1 87 ? 4.581 2.281 11.393 1.00 94.06 87 LYS A O 1
ATOM 671 N N . PHE A 1 88 ? 3.590 2.036 9.392 1.00 91.56 88 PHE A N 1
ATOM 672 C CA . PHE A 1 88 ? 3.048 3.382 9.360 1.00 91.56 88 PHE A CA 1
ATOM 673 C C . PHE A 1 88 ? 1.725 3.498 10.125 1.00 91.56 88 PHE A C 1
ATOM 675 O O . PHE A 1 88 ? 1.512 4.458 10.857 1.00 91.56 88 PHE A O 1
ATOM 682 N N . THR A 1 89 ? 0.837 2.524 9.965 1.00 93.25 89 THR A N 1
ATOM 683 C CA . THR A 1 89 ? -0.535 2.602 10.488 1.00 93.25 89 THR A CA 1
ATOM 684 C C . THR A 1 89 ? -0.758 1.754 11.732 1.00 93.25 89 THR A C 1
ATOM 686 O O . THR A 1 89 ? -1.836 1.826 12.306 1.00 93.25 89 THR A O 1
ATOM 689 N N . GLU A 1 90 ? 0.208 0.909 12.102 1.00 94.44 90 GLU A N 1
ATOM 690 C CA . GLU A 1 90 ? 0.094 -0.099 13.167 1.00 94.44 90 GLU A CA 1
ATOM 691 C C . GLU A 1 90 ? -1.045 -1.119 12.948 1.00 94.44 90 GLU A C 1
ATOM 693 O O . GLU A 1 90 ? -1.403 -1.876 13.848 1.00 94.44 90 GLU A O 1
ATOM 698 N N . ASN A 1 91 ? -1.576 -1.205 11.722 1.00 95.00 91 ASN A N 1
ATOM 699 C CA . ASN A 1 91 ? -2.626 -2.142 11.325 1.00 95.00 91 ASN A CA 1
ATOM 700 C C . ASN A 1 91 ? -2.094 -3.235 10.374 1.00 95.00 91 ASN A C 1
ATOM 702 O O . ASN A 1 91 ? -1.220 -2.990 9.544 1.00 95.00 91 ASN A O 1
ATOM 706 N N . ASP A 1 92 ? -2.642 -4.455 10.459 1.00 93.44 92 ASP A N 1
ATOM 707 C CA . ASP A 1 92 ? -2.279 -5.605 9.594 1.00 93.44 92 ASP A CA 1
ATOM 708 C C . ASP A 1 92 ? -3.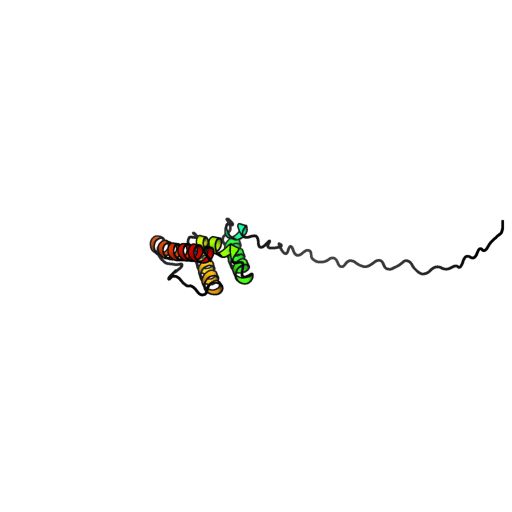405 -6.009 8.621 1.00 93.44 92 ASP A C 1
ATOM 710 O O . ASP A 1 92 ? -3.133 -6.471 7.511 1.00 93.44 92 ASP A O 1
ATOM 714 N N . PHE A 1 93 ? -4.668 -5.857 9.040 1.00 96.75 93 PHE A N 1
ATOM 715 C CA . PHE A 1 93 ? -5.894 -6.280 8.336 1.00 96.75 93 PHE A CA 1
ATOM 716 C C . PHE A 1 93 ? -5.877 -7.704 7.735 1.00 96.75 93 PHE A C 1
ATOM 718 O O . PHE A 1 93 ? -6.688 -8.033 6.858 1.00 96.75 93 PHE A O 1
ATOM 725 N N . GLY A 1 94 ? -4.997 -8.578 8.234 1.00 96.12 94 GLY A N 1
ATOM 726 C CA . GLY A 1 94 ? -4.878 -9.972 7.822 1.00 96.12 94 GLY A CA 1
ATOM 727 C C . GLY A 1 94 ? -4.248 -10.174 6.447 1.00 96.12 94 GLY A C 1
ATOM 728 O O . GLY A 1 94 ? -4.403 -11.250 5.879 1.00 96.12 94 GLY A O 1
ATOM 729 N N . TYR A 1 95 ? -3.575 -9.173 5.873 1.00 97.94 95 TYR A N 1
ATOM 730 C CA . TYR A 1 95 ? -2.988 -9.317 4.541 1.00 97.94 95 TYR A CA 1
ATOM 731 C C . TYR A 1 95 ? -1.754 -10.235 4.564 1.00 97.94 95 TYR A C 1
ATOM 733 O O . TYR A 1 95 ? -0.874 -10.110 5.427 1.00 97.94 95 TYR A O 1
ATOM 741 N N . ARG A 1 96 ? -1.648 -11.131 3.576 1.00 97.56 96 ARG A N 1
ATOM 742 C CA . ARG A 1 96 ? -0.453 -11.946 3.315 1.00 97.56 96 ARG A CA 1
ATOM 743 C C . ARG A 1 96 ? -0.060 -11.838 1.832 1.00 97.56 96 ARG A C 1
ATOM 745 O O . ARG A 1 96 ? -0.905 -12.039 0.962 1.00 97.56 96 ARG A O 1
ATOM 752 N N . PRO A 1 97 ? 1.215 -11.546 1.510 1.00 96.31 97 PRO A N 1
ATOM 753 C CA . PRO A 1 97 ? 1.638 -11.245 0.135 1.00 96.31 97 PRO A CA 1
ATOM 754 C C . PRO A 1 97 ? 1.650 -12.457 -0.811 1.00 96.31 97 PRO A C 1
ATOM 756 O O . PRO A 1 97 ? 1.670 -12.274 -2.033 1.00 96.31 97 PRO A O 1
ATOM 759 N N . TYR A 1 98 ? 1.638 -13.673 -0.260 1.00 95.50 98 TYR A N 1
ATOM 760 C CA . TYR A 1 98 ? 1.697 -14.937 -1.003 1.00 95.50 98 TYR A CA 1
ATOM 761 C C . TYR A 1 98 ? 0.332 -15.617 -1.155 1.00 95.50 98 TYR A C 1
ATOM 763 O O . TYR A 1 98 ? 0.233 -16.641 -1.826 1.00 95.50 98 TYR A O 1
ATOM 771 N N . ASP A 1 99 ? -0.717 -15.057 -0.548 1.00 97.06 99 ASP A N 1
ATOM 772 C CA . ASP A 1 99 ? -2.056 -15.622 -0.650 1.00 97.06 99 ASP A CA 1
ATOM 773 C C . ASP A 1 99 ? -2.600 -15.519 -2.088 1.00 97.06 99 ASP A C 1
ATOM 775 O O . ASP A 1 99 ? -2.232 -14.603 -2.845 1.00 97.06 99 ASP A O 1
ATOM 779 N N . PRO A 1 100 ? -3.534 -16.413 -2.471 1.00 97.38 100 PRO A N 1
ATOM 780 C CA . PRO A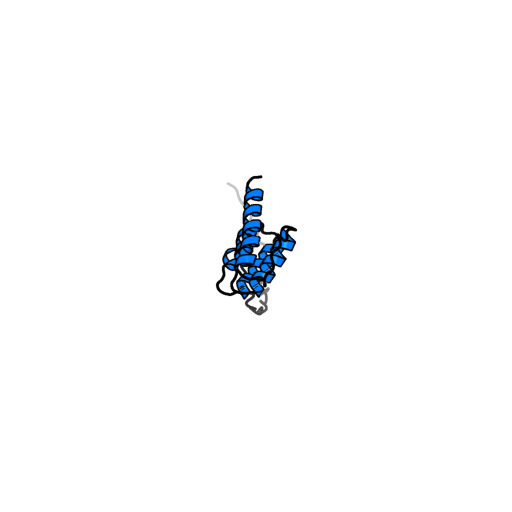 1 100 ? -4.237 -16.311 -3.741 1.00 97.38 100 PRO A CA 1
ATOM 781 C C . PRO A 1 100 ? -4.861 -14.917 -3.943 1.00 97.38 100 PRO A C 1
ATOM 783 O O . PRO A 1 100 ? -5.346 -14.324 -2.974 1.00 97.38 100 PRO A O 1
ATOM 786 N N . PRO A 1 101 ? -4.921 -14.392 -5.185 1.00 96.75 101 PRO A N 1
ATOM 787 C CA . PRO A 1 101 ? -5.396 -13.030 -5.453 1.00 96.75 101 PRO A CA 1
ATOM 788 C C . PRO A 1 101 ? -6.747 -12.698 -4.807 1.00 96.75 101 PRO A C 1
ATOM 790 O O . PRO A 1 101 ? -6.876 -11.670 -4.154 1.00 96.75 101 PRO A O 1
ATOM 793 N N . TYR A 1 102 ? -7.718 -13.613 -4.885 1.00 95.62 102 TYR A N 1
ATOM 794 C CA . TYR A 1 102 ? -9.053 -13.408 -4.314 1.00 95.62 102 TYR A CA 1
ATOM 795 C C . TYR A 1 102 ? -9.058 -13.273 -2.779 1.00 95.62 102 TYR A C 1
ATOM 797 O O . TYR A 1 102 ? -9.951 -12.643 -2.215 1.00 95.62 102 TYR A O 1
ATOM 805 N N . VAL A 1 103 ? -8.085 -13.871 -2.084 1.00 96.31 103 VAL A N 1
ATOM 806 C CA . VAL A 1 103 ? -7.930 -13.735 -0.628 1.00 96.31 103 VAL A CA 1
ATOM 807 C C . VAL A 1 103 ? -7.302 -12.384 -0.306 1.00 96.31 103 VAL A C 1
ATOM 809 O O . VAL A 1 103 ? -7.786 -11.678 0.580 1.00 96.31 103 VAL A O 1
ATOM 812 N N . ARG A 1 104 ? -6.274 -11.988 -1.071 1.00 97.50 104 ARG A N 1
ATOM 813 C CA . ARG A 1 104 ? -5.606 -10.688 -0.923 1.00 97.50 104 ARG A CA 1
ATOM 814 C C . ARG A 1 104 ? -6.581 -9.529 -1.102 1.00 97.50 104 ARG A C 1
ATOM 816 O O . ARG A 1 104 ? -6.599 -8.643 -0.250 1.00 97.50 104 ARG A O 1
ATOM 823 N N . SER A 1 105 ? -7.435 -9.566 -2.126 1.00 97.62 105 SER A N 1
ATOM 824 C CA . SER A 1 105 ? -8.393 -8.484 -2.396 1.00 97.62 105 SER A CA 1
ATOM 825 C C . SER A 1 105 ? -9.357 -8.235 -1.228 1.00 97.62 105 SER A C 1
ATOM 827 O O . SER A 1 105 ? -9.628 -7.083 -0.911 1.00 97.62 105 SER A O 1
ATOM 829 N N . LYS A 1 106 ? -9.770 -9.269 -0.477 1.00 97.94 106 LYS A N 1
ATOM 830 C CA . LYS A 1 106 ? -10.587 -9.084 0.742 1.00 97.94 106 LYS A CA 1
ATOM 831 C C . LYS A 1 106 ? -9.860 -8.295 1.833 1.00 97.94 106 LYS A C 1
ATOM 833 O O . LYS A 1 106 ? -10.474 -7.508 2.545 1.00 97.94 106 LYS A O 1
ATOM 838 N N . ALA A 1 107 ? -8.556 -8.512 2.009 1.00 97.56 107 ALA A N 1
ATOM 839 C CA . ALA A 1 107 ? -7.767 -7.727 2.957 1.00 97.56 107 ALA A CA 1
ATOM 840 C C . ALA A 1 107 ? -7.548 -6.290 2.448 1.00 97.56 107 ALA A C 1
ATOM 842 O O . ALA A 1 107 ? -7.595 -5.350 3.237 1.00 97.56 107 ALA A O 1
ATOM 843 N N . VAL A 1 108 ? -7.382 -6.106 1.135 1.00 98.38 108 VAL A N 1
ATOM 844 C CA . VAL A 1 108 ? -7.285 -4.781 0.497 1.00 98.38 108 VAL A CA 1
ATOM 845 C C . VAL A 1 108 ? -8.586 -3.986 0.642 1.00 98.38 108 VAL A C 1
ATOM 847 O O . VAL A 1 108 ? -8.546 -2.789 0.908 1.00 98.38 108 VAL A O 1
ATOM 850 N N . GLU A 1 109 ? -9.748 -4.632 0.556 1.00 98.25 109 GLU A N 1
ATOM 851 C CA . GLU A 1 109 ? -11.041 -3.993 0.833 1.00 98.25 109 GLU A CA 1
ATOM 852 C C . GLU A 1 109 ? -11.120 -3.448 2.262 1.00 98.25 109 GLU A C 1
ATOM 854 O O . GLU A 1 109 ? -11.579 -2.322 2.457 1.00 98.25 109 GLU A O 1
ATOM 859 N N . ARG A 1 110 ? -10.611 -4.190 3.256 1.00 98.19 110 ARG A N 1
ATOM 860 C CA . ARG A 1 110 ? -10.538 -3.707 4.648 1.00 98.19 110 ARG A CA 1
ATOM 861 C C . ARG A 1 110 ? -9.630 -2.488 4.775 1.00 98.19 110 ARG A C 1
ATOM 863 O O . ARG A 1 110 ? -10.033 -1.510 5.395 1.00 98.19 110 ARG A O 1
ATOM 870 N N . TRP A 1 111 ? -8.459 -2.509 4.131 1.00 98.00 111 TRP A N 1
ATOM 871 C CA . TRP A 1 111 ? -7.574 -1.340 4.051 1.00 98.00 111 TRP A CA 1
ATOM 872 C C . TRP A 1 111 ? -8.289 -0.123 3.450 1.00 98.00 111 TRP A C 1
ATOM 874 O O . TRP A 1 111 ? -8.232 0.972 4.007 1.00 98.00 111 TRP A O 1
ATOM 884 N N . ARG A 1 112 ? -8.995 -0.306 2.328 1.00 97.81 112 ARG A N 1
ATOM 885 C CA . ARG A 1 112 ? -9.748 0.768 1.662 1.00 97.81 112 ARG A CA 1
ATOM 886 C C . ARG A 1 112 ? -10.915 1.277 2.516 1.00 97.81 112 ARG A C 1
ATOM 888 O O . ARG A 1 112 ? -11.201 2.470 2.474 1.00 97.81 112 ARG A O 1
ATOM 895 N N . CYS A 1 113 ? -11.579 0.408 3.279 1.00 97.38 113 CYS A N 1
ATOM 896 C CA . CYS A 1 113 ? -12.624 0.798 4.230 1.00 97.38 113 CYS A CA 1
ATOM 897 C C . CYS A 1 113 ? -12.051 1.689 5.334 1.00 97.38 113 CYS A C 1
ATOM 899 O O . CYS A 1 113 ? -12.529 2.802 5.533 1.00 97.38 113 CYS A O 1
ATOM 901 N N . TRP A 1 114 ? -10.953 1.252 5.950 1.00 96.62 114 TRP A N 1
ATOM 902 C CA . TRP A 1 114 ? -10.264 2.014 6.985 1.00 96.62 114 TRP A CA 1
ATOM 903 C C . TRP A 1 114 ? -9.824 3.403 6.493 1.00 96.62 114 TRP A C 1
ATOM 905 O O . TRP A 1 114 ? -10.060 4.390 7.181 1.00 96.62 114 TRP A O 1
ATOM 915 N N . ILE A 1 115 ? -9.282 3.528 5.271 1.00 96.38 115 ILE A N 1
ATOM 916 C CA . ILE A 1 115 ? -8.928 4.844 4.694 1.00 96.38 115 ILE A CA 1
ATOM 917 C C . ILE A 1 115 ? -10.144 5.784 4.640 1.00 96.38 115 ILE A C 1
ATOM 919 O O . ILE A 1 115 ? -10.023 6.967 4.956 1.00 96.38 115 ILE A O 1
ATOM 923 N N . LYS A 1 116 ? -11.317 5.277 4.238 1.00 96.19 116 LYS A N 1
ATOM 924 C CA . LYS A 1 116 ? -12.547 6.084 4.166 1.00 96.19 116 LYS A CA 1
ATOM 925 C C . LYS A 1 116 ? -13.007 6.538 5.550 1.00 96.19 116 LYS A C 1
ATOM 927 O O . LYS A 1 116 ? -13.421 7.684 5.702 1.00 96.19 116 LYS A O 1
ATOM 932 N N . GLU A 1 117 ? -12.909 5.662 6.545 1.00 94.38 117 GLU A N 1
ATOM 933 C CA . GLU A 1 117 ? -13.233 5.987 7.938 1.00 94.38 117 GLU A CA 1
ATOM 934 C C . GLU A 1 117 ? -12.318 7.097 8.471 1.00 94.38 117 GLU A C 1
ATOM 936 O O . GLU A 1 117 ? -12.807 8.068 9.042 1.00 94.38 117 GLU A O 1
ATOM 941 N N . GLN A 1 118 ? -11.010 7.020 8.200 1.00 89.56 118 GLN A N 1
ATOM 942 C CA . GLN A 1 118 ? -10.050 8.051 8.613 1.00 89.56 118 GLN A CA 1
ATOM 943 C C . GLN A 1 118 ? -10.293 9.414 7.949 1.00 89.56 118 GLN A C 1
ATOM 945 O O . GLN A 1 118 ? -9.984 10.437 8.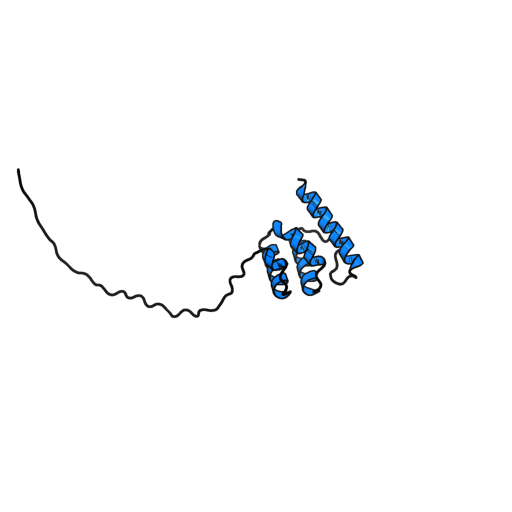543 1.00 89.56 118 GLN A O 1
ATOM 950 N N . ALA A 1 119 ? -10.846 9.452 6.734 1.00 85.94 119 ALA A N 1
ATOM 951 C CA . ALA A 1 119 ? -11.131 10.703 6.028 1.00 85.94 119 ALA A CA 1
ATOM 952 C C . ALA A 1 119 ? -12.398 11.430 6.525 1.00 85.94 119 ALA A C 1
ATOM 954 O O . ALA A 1 119 ? -12.673 12.543 6.081 1.00 85.94 119 ALA A O 1
ATOM 955 N N . THR A 1 120 ? -13.195 10.792 7.387 1.00 81.19 120 THR A N 1
ATOM 956 C CA . THR A 1 120 ? -14.481 11.328 7.872 1.00 81.19 120 THR A CA 1
ATOM 957 C C . THR A 1 120 ? -14.338 12.114 9.188 1.00 81.19 120 THR A C 1
ATOM 959 O O . THR A 1 120 ? -15.304 12.719 9.651 1.00 81.19 120 THR A O 1
ATOM 962 N N . HIS A 1 121 ? -13.141 12.139 9.776 1.00 55.62 121 HIS A N 1
ATOM 963 C CA . HIS A 1 121 ? -12.816 12.820 11.033 1.00 55.62 121 HIS A CA 1
ATOM 964 C C . HIS A 1 121 ? -11.813 13.952 10.809 1.00 55.62 121 HIS A C 1
ATOM 966 O O . HIS A 1 121 ? -11.929 14.964 11.536 1.00 55.62 121 HIS A O 1
#

Foldseek 3Di:
DDDDDDDDDDDDDDDDDPDDDDPDDPPCPPPLPLDLVQCVDPDLVSVLVSLVVCLVVLPPVSQLSLLVQCLPPDLVSVVSSQVSNCSNVVDRLPADSPDDNVVNVNSSVVSVVVVVVVVVD

pLDDT: mean 83.84, std 19.56, range [36.41, 98.69]